Protein AF-A0A943MZY7-F1 (afdb_monomer_lite)

Structure (mmCIF, N/CA/C/O backbone):
data_AF-A0A943MZY7-F1
#
_entry.id   AF-A0A943MZY7-F1
#
loop_
_atom_site.group_PDB
_atom_site.id
_atom_site.type_symbol
_atom_site.label_atom_id
_atom_site.label_alt_id
_atom_site.label_comp_id
_atom_site.label_asym_id
_atom_site.label_entity_id
_atom_site.label_seq_id
_atom_site.pdbx_PDB_ins_code
_atom_site.Cartn_x
_atom_site.Cartn_y
_atom_site.Cartn_z
_atom_site.occupancy
_atom_site.B_iso_or_equiv
_atom_site.auth_seq_id
_atom_site.auth_comp_id
_atom_site.auth_asym_id
_atom_site.auth_atom_id
_atom_site.pdbx_PDB_model_num
ATOM 1 N N . MET A 1 1 ? 9.805 7.299 3.016 1.00 68.62 1 MET A N 1
ATOM 2 C CA . MET A 1 1 ? 9.596 6.395 1.864 1.00 68.62 1 MET A CA 1
ATOM 3 C C . MET A 1 1 ? 9.153 7.246 0.689 1.00 68.62 1 MET A C 1
ATOM 5 O O . MET A 1 1 ? 8.644 8.331 0.942 1.00 68.62 1 MET A O 1
ATOM 9 N N . LEU A 1 2 ? 9.383 6.794 -0.544 1.00 84.69 2 LEU A N 1
ATOM 10 C CA . LEU A 1 2 ? 8.813 7.448 -1.724 1.00 84.69 2 LEU A CA 1
ATOM 11 C C . LEU A 1 2 ? 7.283 7.395 -1.641 1.00 84.69 2 LEU A C 1
ATOM 13 O O . LEU A 1 2 ? 6.724 6.410 -1.158 1.00 84.69 2 LEU A O 1
ATOM 17 N N . SER A 1 3 ? 6.630 8.457 -2.091 1.00 91.62 3 SER A N 1
ATOM 18 C CA . SER A 1 3 ? 5.187 8.491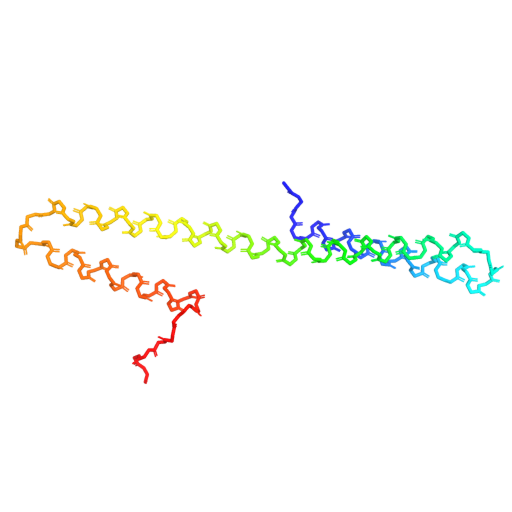 -2.304 1.00 91.62 3 SER A CA 1
ATOM 19 C C . SER A 1 3 ? 4.788 7.580 -3.466 1.00 91.62 3 SER A C 1
ATOM 21 O O . SER A 1 3 ? 5.599 7.268 -4.342 1.00 91.62 3 SER A O 1
ATOM 23 N N . LYS A 1 4 ? 3.510 7.193 -3.510 1.00 93.56 4 LYS A N 1
ATOM 24 C CA . LYS A 1 4 ? 2.942 6.445 -4.637 1.00 93.56 4 LYS A CA 1
ATOM 25 C C . LYS A 1 4 ? 3.230 7.122 -5.982 1.00 93.56 4 LYS A C 1
ATOM 27 O O . LYS A 1 4 ? 3.722 6.461 -6.887 1.00 93.56 4 LYS A O 1
ATOM 32 N N . ALA A 1 5 ? 3.024 8.436 -6.075 1.00 94.50 5 ALA A N 1
ATOM 33 C CA . ALA A 1 5 ? 3.275 9.197 -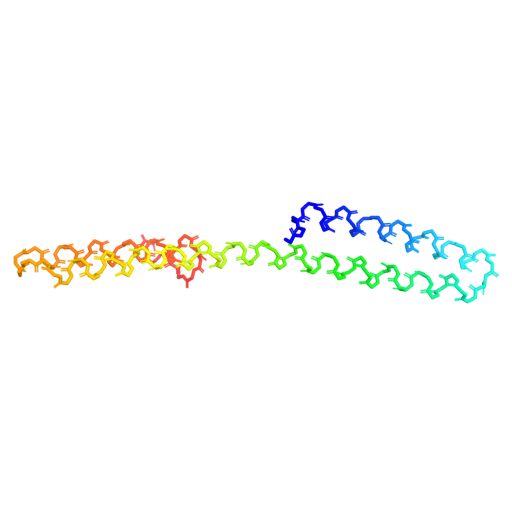7.299 1.00 94.50 5 ALA A CA 1
ATOM 34 C C . ALA A 1 5 ? 4.754 9.162 -7.726 1.00 94.50 5 ALA A C 1
ATOM 36 O O . ALA A 1 5 ? 5.062 9.042 -8.909 1.00 94.50 5 ALA A O 1
ATOM 37 N N . GLU A 1 6 ? 5.690 9.224 -6.773 1.00 95.75 6 GLU A N 1
ATOM 38 C CA . GLU A 1 6 ? 7.121 9.093 -7.075 1.00 95.75 6 GLU A CA 1
ATOM 39 C C . GLU A 1 6 ? 7.484 7.675 -7.548 1.00 95.75 6 GLU A C 1
ATOM 41 O O . GLU A 1 6 ? 8.320 7.523 -8.441 1.00 95.75 6 GLU A O 1
ATOM 46 N N . LEU A 1 7 ? 6.856 6.638 -6.983 1.00 96.25 7 LEU A N 1
ATOM 47 C CA . LEU A 1 7 ? 7.038 5.246 -7.413 1.00 96.25 7 LEU A CA 1
ATOM 48 C C . LEU A 1 7 ? 6.458 5.003 -8.814 1.00 96.25 7 LEU A C 1
ATOM 50 O O . LEU A 1 7 ? 7.108 4.361 -9.637 1.00 96.25 7 LEU A O 1
ATOM 54 N N . GLU A 1 8 ? 5.286 5.559 -9.115 1.00 96.69 8 GLU A N 1
ATOM 55 C CA . GLU A 1 8 ? 4.666 5.502 -10.445 1.00 96.69 8 GLU A CA 1
ATOM 56 C C . GLU A 1 8 ? 5.533 6.212 -11.494 1.00 96.69 8 GLU A C 1
ATOM 58 O O . GLU A 1 8 ? 5.853 5.622 -12.526 1.00 96.69 8 GLU A O 1
ATOM 63 N N . ALA A 1 9 ? 6.038 7.411 -11.188 1.00 97.88 9 ALA A N 1
ATOM 64 C CA . ALA A 1 9 ? 6.946 8.136 -12.078 1.00 97.88 9 ALA A CA 1
ATOM 65 C C . ALA A 1 9 ? 8.257 7.366 -12.343 1.00 97.88 9 ALA A C 1
ATOM 67 O O . ALA A 1 9 ? 8.794 7.377 -13.456 1.00 97.88 9 ALA A O 1
ATOM 68 N N . LEU A 1 10 ? 8.794 6.671 -11.333 1.00 97.69 10 LEU A N 1
ATOM 69 C CA . LEU A 1 10 ? 9.949 5.791 -11.520 1.00 97.69 10 LEU A CA 1
ATOM 70 C C . LEU A 1 10 ? 9.606 4.574 -12.382 1.00 97.69 10 LEU A C 1
ATOM 72 O O . LEU A 1 10 ? 10.425 4.197 -13.224 1.00 97.69 10 LEU A O 1
ATOM 76 N N . ALA A 1 11 ? 8.426 3.980 -12.203 1.00 98.00 11 ALA A N 1
ATOM 77 C CA . ALA A 1 11 ? 7.975 2.863 -13.022 1.00 98.00 11 ALA A CA 1
ATOM 78 C C . ALA A 1 11 ? 7.899 3.251 -14.505 1.00 98.00 11 ALA A C 1
ATOM 80 O O . ALA A 1 11 ? 8.492 2.568 -15.338 1.00 98.00 11 ALA A O 1
ATOM 81 N N . GLU A 1 12 ? 7.269 4.385 -14.823 1.00 98.19 12 GLU A N 1
ATOM 82 C CA . GLU A 1 12 ? 7.173 4.916 -16.191 1.00 98.19 12 GLU A CA 1
ATOM 83 C C . GLU A 1 12 ? 8.555 5.176 -16.803 1.00 98.19 12 GLU A C 1
ATOM 85 O O . GLU A 1 12 ? 8.837 4.811 -17.948 1.00 98.19 12 GLU A O 1
ATOM 90 N N . LYS A 1 13 ? 9.472 5.757 -16.020 1.00 98.31 13 LYS A N 1
ATOM 91 C CA . LYS A 1 13 ? 10.849 5.999 -16.464 1.00 98.31 13 LYS A CA 1
ATOM 92 C C . LYS A 1 13 ? 11.570 4.700 -16.833 1.00 98.31 13 LYS A C 1
ATOM 94 O O . LYS A 1 13 ? 12.295 4.662 -17.832 1.00 98.31 13 LYS A O 1
ATOM 99 N N . TYR A 1 14 ? 11.422 3.653 -16.023 1.00 98.50 14 TYR A N 1
ATOM 100 C CA . TYR A 1 14 ? 12.056 2.363 -16.291 1.00 98.50 14 TYR A CA 1
ATOM 101 C C . TYR A 1 14 ? 11.368 1.596 -17.423 1.00 98.50 14 TYR A C 1
ATOM 103 O O . TYR A 1 14 ? 12.062 0.959 -18.208 1.00 98.50 14 TYR A O 1
ATOM 111 N N . GLU A 1 15 ? 10.059 1.741 -17.602 1.00 98.31 15 GLU A N 1
ATOM 112 C CA . GLU A 1 15 ? 9.331 1.198 -18.753 1.00 98.31 15 GLU A CA 1
ATOM 113 C C . GLU A 1 15 ? 9.778 1.840 -20.076 1.00 98.31 15 GLU A C 1
ATOM 115 O O . GLU A 1 15 ? 10.062 1.140 -21.055 1.00 98.31 15 GLU A O 1
ATOM 120 N N . ALA A 1 16 ? 9.955 3.165 -20.100 1.00 98.38 16 ALA A N 1
ATOM 121 C CA . ALA A 1 16 ? 10.518 3.863 -21.256 1.00 98.38 16 ALA A CA 1
ATOM 122 C C . ALA A 1 16 ? 11.953 3.393 -21.556 1.00 98.38 16 ALA A C 1
ATOM 124 O O . ALA A 1 16 ? 12.332 3.195 -22.716 1.00 98.38 16 ALA A O 1
ATOM 125 N N . LYS A 1 17 ? 12.755 3.158 -20.508 1.00 98.31 17 LYS A N 1
ATOM 126 C CA . LYS A 1 17 ? 14.102 2.592 -20.643 1.00 98.31 17 LYS A CA 1
ATOM 127 C C . LYS A 1 17 ? 14.066 1.163 -21.195 1.00 98.31 17 LYS A C 1
ATOM 129 O O . LYS A 1 17 ? 14.840 0.860 -22.103 1.00 98.31 17 LYS A O 1
ATOM 134 N N . ALA A 1 18 ? 13.171 0.318 -20.688 1.00 98.38 18 ALA A N 1
ATOM 135 C CA . ALA A 1 18 ? 12.983 -1.052 -21.149 1.00 98.38 18 ALA A CA 1
ATOM 136 C C . ALA A 1 18 ? 12.588 -1.080 -22.629 1.00 98.38 18 ALA A C 1
ATOM 138 O O . ALA A 1 18 ? 13.185 -1.825 -23.403 1.00 98.38 18 ALA A O 1
ATOM 139 N N . SER A 1 19 ? 11.659 -0.214 -23.038 1.00 98.31 19 SER A N 1
ATOM 140 C CA . SER A 1 19 ? 11.207 -0.087 -24.429 1.00 98.31 19 SER A CA 1
ATOM 141 C C . SER A 1 19 ? 12.347 0.320 -25.363 1.00 98.31 19 SER A C 1
ATOM 143 O O . SER A 1 19 ? 12.552 -0.287 -26.413 1.00 98.31 19 SER A O 1
ATOM 145 N N . ARG A 1 20 ? 13.157 1.309 -24.960 1.00 98.31 20 ARG A N 1
ATOM 146 C CA . ARG A 1 20 ? 14.324 1.740 -25.744 1.00 98.31 20 ARG A CA 1
ATOM 147 C C . ARG A 1 20 ? 15.378 0.641 -25.863 1.00 98.31 20 ARG A C 1
ATOM 149 O O . ARG A 1 20 ? 15.929 0.442 -26.941 1.00 98.31 20 ARG A O 1
ATOM 156 N N . ALA A 1 21 ? 15.664 -0.065 -24.771 1.00 98.19 21 ALA A N 1
ATOM 157 C CA . ALA A 1 21 ? 16.609 -1.175 -24.780 1.00 98.19 21 ALA A CA 1
ATOM 158 C C . ALA A 1 21 ? 16.115 -2.330 -25.666 1.00 98.19 21 ALA A C 1
ATOM 160 O O . ALA A 1 21 ? 16.901 -2.890 -26.425 1.00 98.19 21 ALA A O 1
ATOM 161 N N . TYR A 1 22 ? 14.812 -2.621 -25.652 1.00 98.19 22 TYR A N 1
ATOM 162 C CA . TYR A 1 22 ? 14.214 -3.613 -26.540 1.00 98.19 22 TYR A CA 1
ATOM 163 C C . TYR A 1 22 ? 14.384 -3.236 -28.015 1.00 98.19 22 TYR A C 1
ATOM 165 O O . TYR A 1 22 ? 14.871 -4.054 -28.790 1.00 98.19 22 TYR A O 1
ATOM 173 N N . MET A 1 23 ? 14.084 -1.990 -28.400 1.00 98.31 23 MET A N 1
ATOM 174 C CA . MET A 1 23 ? 14.304 -1.523 -29.778 1.00 98.31 23 MET A CA 1
ATOM 175 C C . MET A 1 23 ? 15.775 -1.645 -30.194 1.00 98.31 23 MET A C 1
ATOM 177 O O . MET A 1 23 ? 16.066 -2.225 -31.236 1.00 98.31 23 MET A O 1
ATOM 181 N N . ASN A 1 24 ? 16.713 -1.209 -29.345 1.00 98.19 24 ASN A N 1
ATOM 182 C CA . ASN A 1 24 ? 18.144 -1.352 -29.630 1.00 98.19 24 ASN A CA 1
ATOM 183 C C . ASN A 1 24 ? 18.554 -2.824 -29.810 1.00 98.19 24 ASN A C 1
ATOM 185 O O . ASN A 1 24 ? 19.418 -3.136 -30.630 1.00 98.19 24 ASN A O 1
ATOM 189 N N . TYR A 1 25 ? 17.967 -3.739 -29.032 1.00 98.06 25 TYR A N 1
ATOM 190 C CA . TYR A 1 25 ? 18.206 -5.171 -29.192 1.00 98.06 25 TYR A CA 1
ATOM 191 C C . TYR A 1 25 ? 17.655 -5.691 -30.523 1.00 98.06 25 TYR A C 1
ATOM 193 O O . TYR A 1 25 ? 18.374 -6.400 -31.220 1.00 98.06 25 TYR A O 1
ATOM 201 N N . GLN A 1 26 ? 16.437 -5.298 -30.907 1.00 98.19 26 GLN A N 1
ATOM 202 C CA . GLN A 1 26 ? 15.837 -5.672 -32.194 1.00 98.19 26 GLN A CA 1
ATOM 203 C C . GLN A 1 26 ? 16.668 -5.172 -33.385 1.00 98.19 26 GLN A C 1
ATOM 205 O O . GLN A 1 26 ? 16.826 -5.888 -34.369 1.00 98.19 26 GLN A O 1
ATOM 210 N N . GLU A 1 27 ? 17.241 -3.970 -33.286 1.00 97.75 27 GLU A N 1
ATOM 211 C CA . GLU A 1 27 ? 18.055 -3.375 -34.353 1.00 97.75 27 GLU A CA 1
ATOM 212 C C . GLU A 1 27 ? 19.462 -3.980 -34.457 1.00 97.75 27 GLU A C 1
ATOM 214 O O . GLU A 1 27 ? 19.994 -4.132 -35.555 1.00 97.75 27 GLU A O 1
ATOM 219 N N . THR A 1 28 ? 20.094 -4.298 -33.323 1.00 97.38 28 THR A N 1
ATOM 220 C CA . THR A 1 28 ? 21.530 -4.640 -33.288 1.00 97.38 28 THR A CA 1
ATOM 221 C C . THR A 1 28 ? 21.823 -6.102 -32.969 1.00 97.38 28 THR A C 1
ATOM 223 O O . THR A 1 28 ? 22.941 -6.565 -33.186 1.00 97.38 28 THR A O 1
ATOM 226 N N . GLY A 1 29 ? 20.869 -6.822 -32.378 1.00 97.06 29 GLY A N 1
ATOM 227 C CA . GLY A 1 29 ? 21.064 -8.165 -31.829 1.00 97.06 29 GLY A CA 1
ATOM 228 C C . GLY A 1 29 ? 22.031 -8.237 -30.639 1.00 97.06 29 GLY A C 1
ATOM 229 O O . GLY A 1 29 ? 22.336 -9.335 -30.172 1.00 97.06 29 GLY A O 1
ATOM 230 N N . ILE A 1 30 ? 22.539 -7.105 -30.126 1.00 98.12 30 ILE A N 1
ATOM 231 C CA . ILE A 1 30 ? 23.562 -7.095 -29.071 1.00 98.12 30 ILE A CA 1
ATOM 232 C C . ILE A 1 30 ? 22.942 -7.550 -27.735 1.00 98.12 30 ILE A C 1
ATOM 234 O O . ILE A 1 30 ? 22.100 -6.836 -27.182 1.00 98.12 30 ILE A O 1
ATOM 238 N N . PRO A 1 31 ? 23.413 -8.656 -27.118 1.00 97.12 31 PRO A N 1
ATOM 239 C CA . PRO A 1 31 ? 22.797 -9.230 -25.911 1.00 97.12 31 PRO A CA 1
ATOM 240 C C . PRO A 1 31 ? 22.757 -8.301 -24.690 1.00 97.12 31 PRO A C 1
ATOM 242 O O . PRO A 1 31 ? 21.949 -8.478 -23.780 1.00 97.12 31 PRO A O 1
ATOM 245 N N . ARG A 1 32 ? 23.636 -7.292 -24.645 1.00 97.56 32 ARG A N 1
ATOM 246 C CA . ARG A 1 32 ? 23.634 -6.282 -23.579 1.00 97.56 32 ARG A CA 1
ATOM 247 C C . ARG A 1 32 ? 22.306 -5.523 -23.515 1.00 97.56 32 ARG A C 1
ATOM 249 O O . ARG A 1 32 ? 21.864 -5.217 -22.411 1.00 97.56 32 ARG A O 1
ATOM 256 N N . TY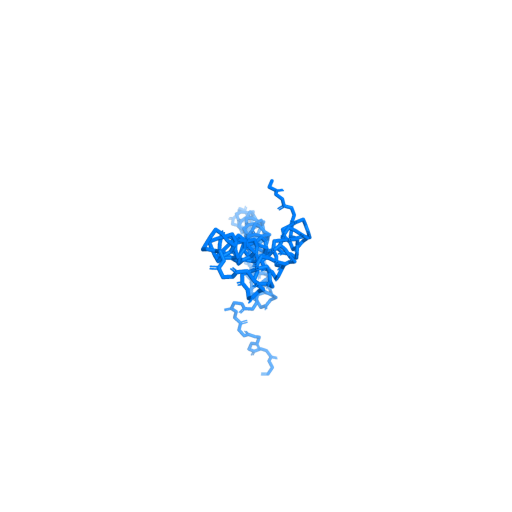R A 1 33 ? 21.691 -5.230 -24.659 1.00 97.81 33 TYR A N 1
ATOM 257 C CA . TYR A 1 33 ? 20.426 -4.500 -24.706 1.00 97.81 33 TYR A CA 1
ATOM 258 C C . TYR A 1 33 ? 19.243 -5.353 -24.243 1.00 97.81 33 TYR A C 1
ATOM 260 O O . TYR A 1 33 ? 18.396 -4.843 -23.522 1.00 97.81 33 TYR A O 1
ATOM 268 N N . ASP A 1 34 ? 19.231 -6.655 -24.543 1.00 97.62 34 ASP A N 1
ATOM 269 C CA . ASP A 1 34 ? 18.240 -7.588 -23.984 1.00 97.62 34 ASP A CA 1
ATOM 270 C C . ASP A 1 34 ? 18.353 -7.672 -22.451 1.00 97.62 34 ASP A C 1
ATOM 272 O O . ASP A 1 34 ? 17.355 -7.561 -21.739 1.00 97.62 34 ASP A O 1
ATOM 276 N N . ARG A 1 35 ? 19.577 -7.741 -21.909 1.00 97.94 35 ARG A N 1
ATOM 277 C CA . ARG A 1 35 ? 19.778 -7.677 -20.451 1.00 97.94 35 ARG A CA 1
ATOM 278 C C . ARG A 1 35 ? 19.300 -6.349 -19.858 1.00 97.94 35 ARG A C 1
ATOM 280 O O . ARG A 1 35 ? 18.703 -6.334 -18.786 1.00 97.94 35 ARG A O 1
ATOM 287 N N . GLU A 1 36 ? 19.589 -5.231 -20.520 1.00 98.06 36 GLU A N 1
ATOM 288 C CA . GLU A 1 36 ? 19.148 -3.910 -20.064 1.00 98.06 36 GLU A CA 1
ATOM 289 C C . GLU A 1 36 ? 17.622 -3.767 -20.096 1.00 98.06 36 GLU A C 1
ATOM 291 O O . GLU A 1 36 ? 17.060 -3.188 -19.167 1.00 98.06 36 GLU A O 1
ATOM 296 N N . HIS A 1 37 ? 16.970 -4.329 -21.116 1.00 97.94 37 HIS A N 1
ATOM 297 C CA . HIS A 1 37 ? 15.518 -4.396 -21.230 1.00 97.94 37 HIS A CA 1
ATOM 298 C C . HIS A 1 37 ? 14.903 -5.131 -20.034 1.00 97.94 37 HIS A C 1
ATOM 300 O O . HIS A 1 37 ? 14.131 -4.518 -19.300 1.00 97.94 37 HIS A O 1
ATOM 306 N N . ARG A 1 38 ? 15.332 -6.373 -19.770 1.00 98.00 38 ARG A N 1
ATOM 307 C CA . ARG A 1 38 ? 14.812 -7.188 -18.654 1.00 98.00 38 ARG A CA 1
ATOM 308 C C . ARG A 1 38 ? 15.027 -6.523 -17.300 1.00 98.00 38 ARG A C 1
ATOM 310 O O . ARG A 1 38 ? 14.098 -6.396 -16.517 1.00 98.00 38 ARG A O 1
ATOM 317 N N . ASN A 1 39 ? 16.230 -6.001 -17.053 1.00 98.31 39 ASN A N 1
ATOM 318 C CA . ASN A 1 39 ? 16.524 -5.312 -15.796 1.00 98.31 39 ASN A CA 1
ATOM 319 C C . ASN A 1 39 ? 15.639 -4.071 -15.589 1.00 98.31 39 ASN A C 1
ATOM 321 O O . ASN A 1 39 ? 15.266 -3.752 -14.462 1.00 98.31 39 ASN A O 1
ATOM 325 N N . ALA A 1 40 ? 15.361 -3.320 -16.656 1.00 98.25 40 ALA A N 1
ATOM 326 C CA . ALA A 1 40 ? 14.501 -2.147 -16.575 1.00 98.25 40 ALA A CA 1
ATOM 327 C C . ALA A 1 40 ? 13.026 -2.542 -16.393 1.00 98.25 40 ALA A C 1
ATOM 329 O O . ALA A 1 40 ? 12.324 -1.894 -15.622 1.00 98.25 40 ALA A O 1
ATOM 330 N N . GLU A 1 41 ? 12.579 -3.622 -17.028 1.00 98.19 41 GLU A N 1
ATOM 331 C CA . GLU A 1 41 ? 11.238 -4.181 -16.841 1.00 98.19 41 GLU A CA 1
ATOM 332 C C . GLU A 1 41 ? 11.018 -4.672 -15.400 1.00 98.19 41 GLU A C 1
ATOM 334 O O . GLU A 1 41 ? 10.031 -4.292 -14.767 1.00 98.19 41 GLU A O 1
ATOM 339 N N . ASP A 1 42 ? 11.982 -5.406 -14.836 1.00 98.38 42 ASP A N 1
ATOM 340 C CA . ASP A 1 42 ? 11.953 -5.864 -13.441 1.00 98.38 42 ASP A CA 1
ATOM 341 C C . ASP A 1 42 ? 11.845 -4.686 -12.464 1.00 98.38 42 ASP A C 1
ATOM 343 O O . ASP A 1 42 ? 11.046 -4.707 -11.524 1.00 98.38 42 ASP A O 1
ATOM 347 N N . LEU A 1 43 ? 12.620 -3.622 -12.700 1.00 98.06 43 LEU A N 1
ATOM 348 C CA . LEU A 1 43 ? 12.561 -2.410 -11.884 1.00 98.06 43 LEU A CA 1
ATOM 349 C C . LEU A 1 43 ? 11.216 -1.695 -12.024 1.00 98.06 43 LEU A C 1
ATOM 351 O O . LEU A 1 43 ? 10.653 -1.282 -11.011 1.00 98.06 43 LEU A O 1
ATOM 355 N N . ALA A 1 44 ? 10.675 -1.567 -13.237 1.00 98.19 44 ALA A N 1
ATOM 356 C CA . ALA A 1 44 ? 9.360 -0.964 -13.444 1.00 98.19 44 ALA A CA 1
ATOM 357 C C . ALA A 1 44 ? 8.263 -1.751 -12.706 1.00 98.19 44 ALA A C 1
ATOM 359 O O . ALA A 1 44 ? 7.443 -1.163 -11.998 1.00 98.19 44 ALA A O 1
ATOM 360 N N . SER A 1 45 ? 8.300 -3.082 -12.802 1.00 97.94 45 SER A N 1
ATOM 361 C CA . SER A 1 45 ? 7.388 -3.984 -12.095 1.00 97.94 45 SER A CA 1
ATOM 362 C C . SER A 1 45 ? 7.497 -3.832 -10.573 1.00 97.94 45 SER A C 1
ATOM 364 O O . SER A 1 45 ? 6.489 -3.629 -9.890 1.00 97.94 45 SER A O 1
ATOM 366 N N . ALA A 1 46 ? 8.720 -3.826 -10.034 1.00 97.50 46 ALA A N 1
ATOM 367 C CA . ALA A 1 46 ? 8.965 -3.636 -8.605 1.00 97.50 46 ALA A CA 1
ATOM 368 C C . ALA A 1 46 ? 8.427 -2.295 -8.085 1.00 97.50 46 ALA A C 1
ATOM 370 O O . ALA A 1 46 ? 7.821 -2.251 -7.013 1.00 97.50 46 ALA A O 1
ATOM 371 N N . MET A 1 47 ? 8.595 -1.211 -8.848 1.00 97.06 47 MET A N 1
ATOM 372 C CA . MET A 1 47 ? 8.080 0.106 -8.465 1.00 97.06 47 MET A CA 1
ATOM 373 C C . MET A 1 47 ? 6.547 0.145 -8.465 1.00 97.06 47 MET A C 1
ATOM 375 O O . MET A 1 47 ? 5.966 0.693 -7.532 1.00 97.06 47 MET A O 1
ATOM 379 N N . ARG A 1 48 ? 5.878 -0.496 -9.434 1.00 95.81 48 ARG A N 1
ATOM 380 C CA . ARG A 1 48 ? 4.406 -0.621 -9.436 1.00 95.81 48 ARG A CA 1
ATOM 381 C C . ARG A 1 48 ? 3.896 -1.429 -8.246 1.00 95.81 48 ARG A C 1
ATOM 383 O O . ARG A 1 48 ? 2.930 -1.024 -7.605 1.00 95.81 48 ARG A O 1
ATOM 390 N N . MET A 1 49 ? 4.561 -2.537 -7.915 1.00 95.56 49 MET A N 1
ATOM 391 C CA . MET A 1 49 ? 4.217 -3.333 -6.732 1.00 95.56 49 MET A CA 1
ATOM 392 C C . MET A 1 49 ? 4.385 -2.522 -5.442 1.00 95.56 49 MET A C 1
ATOM 394 O O . MET A 1 49 ? 3.508 -2.546 -4.580 1.00 95.56 49 MET A O 1
ATOM 398 N N . ALA A 1 50 ? 5.469 -1.753 -5.326 1.00 95.06 50 ALA A N 1
ATOM 399 C CA . ALA A 1 50 ? 5.680 -0.860 -4.191 1.00 95.06 50 ALA A CA 1
ATOM 400 C C . ALA A 1 50 ? 4.627 0.261 -4.125 1.00 95.06 50 ALA A C 1
ATOM 402 O O . ALA A 1 50 ? 4.150 0.585 -3.038 1.00 95.06 50 ALA A O 1
ATOM 403 N N . ALA A 1 51 ? 4.238 0.830 -5.269 1.00 93.94 51 ALA A N 1
ATOM 404 C CA . ALA A 1 51 ? 3.203 1.859 -5.357 1.00 93.94 51 ALA A CA 1
ATOM 405 C C . ALA A 1 51 ? 1.847 1.331 -4.864 1.00 93.94 51 ALA A C 1
ATOM 407 O O . ALA A 1 51 ? 1.200 1.980 -4.043 1.00 93.94 51 ALA A O 1
ATOM 408 N N . ALA A 1 52 ? 1.461 0.127 -5.296 1.00 91.06 52 ALA A N 1
ATOM 409 C CA . ALA A 1 52 ? 0.252 -0.545 -4.824 1.00 91.06 52 ALA A CA 1
ATOM 410 C C . ALA A 1 52 ? 0.306 -0.816 -3.309 1.00 91.06 52 ALA A C 1
ATOM 412 O O . ALA A 1 52 ? -0.620 -0.468 -2.578 1.00 91.06 52 ALA A O 1
ATOM 413 N N . ALA A 1 53 ? 1.432 -1.341 -2.819 1.00 92.88 53 ALA A N 1
ATOM 414 C CA . ALA A 1 53 ? 1.623 -1.608 -1.396 1.00 92.88 53 ALA A CA 1
ATOM 415 C C . ALA A 1 53 ? 1.612 -0.333 -0.532 1.00 92.88 53 ALA A C 1
ATOM 417 O O . ALA A 1 53 ? 1.232 -0.388 0.637 1.00 92.88 53 ALA A O 1
ATOM 418 N N . SER A 1 54 ? 2.018 0.820 -1.077 1.00 90.50 54 SER A N 1
ATOM 419 C CA . SER A 1 54 ? 2.007 2.100 -0.358 1.00 90.50 54 SER A CA 1
ATOM 420 C C . SER A 1 54 ? 0.591 2.535 0.029 1.00 90.50 54 SER A C 1
ATOM 422 O O . SER A 1 54 ? 0.390 3.061 1.129 1.00 90.50 54 SER A O 1
ATOM 424 N N . ASP A 1 55 ? -0.390 2.318 -0.847 1.00 84.50 55 ASP A N 1
ATOM 425 C CA . ASP A 1 55 ? -1.791 2.633 -0.552 1.00 84.50 55 ASP A CA 1
ATOM 426 C C . ASP A 1 55 ? -2.349 1.692 0.515 1.00 84.50 55 ASP A C 1
ATOM 428 O O . ASP A 1 55 ? -2.941 2.150 1.495 1.00 84.50 55 ASP A O 1
ATOM 432 N N . ASP A 1 56 ? -2.100 0.390 0.372 1.00 87.88 56 ASP A N 1
ATOM 433 C CA . ASP A 1 56 ? -2.546 -0.616 1.339 1.00 87.88 56 ASP A CA 1
ATOM 434 C C . ASP A 1 56 ? -1.920 -0.392 2.717 1.00 87.88 56 ASP A C 1
ATOM 436 O O . ASP A 1 56 ? -2.600 -0.468 3.742 1.00 87.88 56 ASP A O 1
ATOM 440 N N . TYR A 1 57 ? -0.637 -0.027 2.761 1.00 88.44 57 TYR A N 1
ATOM 441 C CA . TYR A 1 57 ? 0.034 0.330 4.004 1.00 88.44 57 TYR A CA 1
ATOM 442 C C . TYR A 1 57 ? -0.566 1.591 4.636 1.00 88.44 57 TYR A C 1
ATOM 444 O O . TYR A 1 57 ? -0.788 1.628 5.847 1.00 88.44 57 TYR A O 1
ATOM 452 N N . SER A 1 58 ? -0.878 2.612 3.833 1.00 86.88 58 SER A N 1
ATOM 453 C CA . SER A 1 58 ? -1.522 3.837 4.324 1.00 86.88 58 SER A CA 1
ATOM 454 C C . SER A 1 58 ? -2.907 3.549 4.909 1.00 86.88 58 SER A C 1
ATOM 456 O O . SER A 1 58 ? -3.223 4.022 6.004 1.00 86.88 58 SER A O 1
ATOM 458 N N . ARG A 1 59 ? -3.707 2.709 4.239 1.00 88.25 59 ARG A N 1
ATOM 459 C CA . ARG A 1 59 ? -4.990 2.219 4.768 1.00 88.25 59 ARG A CA 1
ATOM 460 C C . ARG A 1 59 ? -4.805 1.459 6.076 1.00 88.25 59 ARG A C 1
ATOM 462 O O . ARG A 1 59 ? -5.485 1.763 7.051 1.00 88.25 59 ARG A O 1
ATOM 469 N N . LEU A 1 60 ? -3.839 0.542 6.144 1.00 90.94 60 LEU A N 1
ATOM 470 C CA . LEU A 1 60 ? -3.547 -0.219 7.359 1.00 90.94 60 LEU A CA 1
ATOM 471 C C . LEU A 1 60 ? -3.161 0.690 8.534 1.00 90.94 60 LEU A C 1
ATOM 473 O O . LEU A 1 60 ? -3.610 0.469 9.659 1.00 90.94 60 LEU A O 1
ATOM 477 N N . VAL A 1 61 ? -2.332 1.711 8.301 1.00 92.56 61 VAL A N 1
ATOM 478 C CA . VAL A 1 61 ? -1.956 2.685 9.337 1.00 92.56 61 VAL A CA 1
ATOM 479 C C . VAL A 1 61 ? -3.187 3.440 9.841 1.00 92.56 61 VAL A C 1
ATOM 481 O O . VAL A 1 61 ? -3.383 3.532 11.054 1.00 92.56 61 VAL A O 1
ATOM 484 N N . ASN A 1 62 ? -4.042 3.918 8.935 1.00 91.31 62 ASN A N 1
ATOM 485 C CA . ASN A 1 62 ? -5.277 4.611 9.302 1.00 91.31 62 ASN A CA 1
ATOM 486 C C . ASN A 1 62 ? -6.225 3.703 10.094 1.00 91.31 62 ASN A C 1
ATOM 488 O O . ASN A 1 62 ? -6.705 4.102 11.155 1.00 91.31 62 ASN A O 1
ATOM 492 N N . LEU A 1 63 ? -6.417 2.459 9.650 1.00 93.56 63 LEU A N 1
ATOM 493 C CA . LEU A 1 63 ? -7.228 1.467 10.351 1.00 93.56 63 LEU A CA 1
ATOM 494 C C . LEU A 1 63 ? -6.700 1.212 11.769 1.00 93.56 63 LEU A C 1
ATOM 496 O O . LEU A 1 63 ? -7.470 1.214 12.729 1.00 93.56 63 LEU A O 1
ATOM 500 N N . ARG A 1 64 ? -5.380 1.050 11.931 1.00 95.38 64 ARG A N 1
ATOM 501 C CA . ARG A 1 64 ? -4.749 0.877 13.251 1.00 95.38 64 ARG A CA 1
ATOM 502 C C . ARG A 1 64 ? -5.001 2.074 14.166 1.00 95.38 64 ARG A C 1
ATOM 504 O O . ARG A 1 64 ? -5.277 1.871 15.347 1.00 95.38 64 ARG A O 1
ATOM 511 N N . CYS A 1 65 ? -4.931 3.295 13.637 1.00 95.44 65 CYS A N 1
ATOM 512 C CA . CYS A 1 65 ? -5.273 4.505 14.384 1.00 95.44 65 CYS A CA 1
ATOM 513 C C . CYS A 1 65 ? -6.749 4.509 14.810 1.00 95.44 65 CYS A C 1
ATOM 515 O O . CYS A 1 65 ? -7.033 4.714 15.990 1.00 95.44 65 CYS A O 1
ATOM 517 N N . SER A 1 66 ? -7.680 4.228 13.895 1.00 95.19 66 SER A N 1
ATOM 518 C CA . SER A 1 66 ? -9.121 4.177 14.186 1.00 95.19 66 SER A CA 1
ATOM 519 C C . SER A 1 66 ? -9.464 3.125 15.244 1.00 95.19 66 SER A C 1
ATOM 521 O O . SER A 1 66 ? -10.170 3.419 16.208 1.00 95.19 66 SER A O 1
ATOM 523 N N . VAL A 1 67 ? -8.896 1.920 15.135 1.00 95.31 67 VAL A N 1
ATOM 524 C CA . VAL A 1 67 ? -9.068 0.854 16.136 1.00 95.31 67 VAL A CA 1
ATOM 525 C C . VAL A 1 67 ? -8.504 1.275 17.494 1.00 95.31 67 VAL A C 1
ATOM 527 O O . VAL A 1 67 ? -9.152 1.051 18.515 1.00 95.31 67 VAL A O 1
ATOM 530 N N . ALA A 1 68 ? -7.334 1.919 17.533 1.00 97.19 68 ALA A N 1
ATOM 531 C CA . ALA A 1 68 ? -6.765 2.423 18.783 1.00 97.19 68 ALA A CA 1
ATOM 532 C C . ALA A 1 68 ? -7.662 3.487 19.444 1.00 97.19 68 ALA A C 1
ATOM 534 O O . ALA A 1 68 ? -7.820 3.480 20.667 1.00 97.19 68 ALA A O 1
ATOM 535 N N . MET A 1 69 ? -8.290 4.366 18.654 1.00 95.94 69 MET A N 1
ATOM 536 C CA . MET A 1 69 ? -9.256 5.343 19.168 1.00 95.94 69 MET A CA 1
ATOM 537 C C . MET A 1 69 ? -10.493 4.662 19.761 1.00 95.94 69 MET A C 1
ATOM 539 O O . MET A 1 69 ? -10.890 5.004 20.875 1.00 95.94 69 MET A O 1
ATOM 543 N N . GLU A 1 70 ? -11.089 3.686 19.070 1.00 95.44 70 GLU A N 1
ATOM 544 C CA . GLU A 1 70 ? -12.247 2.955 19.605 1.00 95.44 70 GLU A CA 1
ATOM 545 C C . GLU A 1 70 ? -11.882 2.123 20.841 1.00 95.44 70 GLU A C 1
ATOM 547 O O . GLU A 1 70 ? -12.636 2.113 21.811 1.00 95.44 70 GLU A O 1
ATOM 552 N N . ALA A 1 71 ? -10.694 1.514 20.882 1.00 96.56 71 ALA A N 1
ATOM 553 C CA . ALA A 1 71 ? -10.200 0.818 22.070 1.00 96.56 71 ALA A CA 1
ATOM 554 C C . ALA A 1 71 ? -10.022 1.771 23.266 1.00 96.56 71 ALA A C 1
ATOM 556 O O . ALA A 1 71 ? -10.378 1.428 24.394 1.00 96.56 71 ALA A O 1
ATOM 557 N N . SER A 1 72 ? -9.522 2.988 23.032 1.00 97.44 72 SER A N 1
ATOM 558 C CA . SER A 1 72 ? -9.425 4.019 24.072 1.00 97.44 72 SER A CA 1
ATOM 559 C C . SER A 1 72 ? -10.806 4.446 24.582 1.00 97.44 72 SER A C 1
ATOM 561 O O . SER A 1 72 ? -11.014 4.534 25.795 1.00 97.44 72 SER A O 1
ATOM 563 N N . LYS A 1 73 ? -11.785 4.628 23.684 1.00 96.06 73 LYS A N 1
ATOM 564 C CA . LYS A 1 73 ? -13.178 4.912 24.066 1.00 96.06 73 LYS A CA 1
ATOM 565 C C . LYS A 1 73 ? -13.805 3.749 24.838 1.00 96.06 73 LYS A C 1
ATOM 567 O O . LYS A 1 73 ? -14.495 3.997 25.820 1.00 96.06 73 LYS A O 1
ATOM 572 N N . ALA A 1 74 ? -13.528 2.503 24.452 1.00 96.50 74 ALA A N 1
ATOM 573 C CA . ALA A 1 74 ? -13.968 1.317 25.186 1.00 96.50 74 ALA A CA 1
ATOM 574 C C . ALA A 1 74 ? -13.412 1.318 26.617 1.00 96.50 74 ALA A C 1
ATOM 576 O O . ALA A 1 74 ? -14.159 1.138 27.574 1.00 96.50 74 ALA A O 1
ATOM 577 N N . GLN A 1 75 ? -12.113 1.591 26.784 1.00 97.38 75 GLN A N 1
ATOM 578 C CA . GLN A 1 75 ? -11.492 1.700 28.109 1.00 97.38 75 GLN A CA 1
ATOM 579 C C . GLN A 1 75 ? -12.121 2.807 28.960 1.00 97.38 75 GLN A C 1
ATOM 581 O O . GLN A 1 75 ? -12.300 2.618 30.163 1.00 97.38 75 GLN A O 1
ATOM 586 N N . ALA A 1 76 ? -12.454 3.952 28.356 1.00 96.50 76 ALA A N 1
ATOM 587 C CA . ALA A 1 76 ? -13.159 5.029 29.043 1.00 96.50 76 ALA A CA 1
ATOM 588 C C . ALA A 1 76 ? -14.569 4.588 29.467 1.00 96.50 76 ALA A C 1
ATOM 590 O O . ALA A 1 76 ? -14.912 4.704 30.639 1.00 96.50 76 ALA A O 1
ATOM 591 N N . ALA A 1 77 ? -15.332 3.983 28.555 1.00 96.19 77 ALA A N 1
ATOM 592 C CA . ALA A 1 77 ? -16.669 3.463 28.826 1.00 96.19 77 ALA A CA 1
ATOM 593 C C . ALA A 1 77 ? -16.672 2.407 29.946 1.00 96.19 77 ALA A C 1
ATOM 595 O O . ALA A 1 77 ? -17.537 2.440 30.815 1.00 96.19 77 ALA A O 1
ATOM 596 N N . MET A 1 78 ? -15.671 1.523 30.009 1.00 94.25 78 MET A N 1
ATOM 597 C CA . MET A 1 78 ? -15.531 0.544 31.100 1.00 94.25 78 MET A CA 1
ATOM 598 C C . MET A 1 78 ? -15.338 1.184 32.483 1.00 94.25 78 MET A C 1
ATOM 600 O O . MET A 1 78 ? -15.642 0.549 33.493 1.00 94.25 78 MET A O 1
ATOM 604 N N . ARG A 1 79 ? -14.824 2.417 32.542 1.00 95.94 79 ARG A N 1
ATOM 605 C CA . ARG A 1 79 ? -14.622 3.176 33.786 1.00 95.94 79 ARG A CA 1
ATOM 606 C C . ARG A 1 79 ? -15.830 4.025 34.169 1.00 95.94 79 ARG A C 1
ATOM 608 O O . ARG A 1 79 ? -15.834 4.581 35.264 1.00 95.94 79 ARG A O 1
ATOM 615 N N . GLU A 1 80 ? -16.834 4.122 33.301 1.00 95.88 80 GLU A N 1
ATOM 616 C CA . GLU A 1 80 ? -18.061 4.842 33.616 1.00 95.88 80 GLU A CA 1
ATOM 617 C C . GLU A 1 80 ? -18.826 4.159 34.768 1.00 95.88 80 GLU A C 1
ATOM 619 O O . GLU A 1 80 ? -18.744 2.928 34.951 1.00 95.88 80 GLU A O 1
ATOM 624 N N . PRO A 1 81 ? -19.598 4.944 35.538 1.00 95.62 81 PRO A N 1
ATOM 625 C CA . PRO A 1 81 ? -20.593 4.438 36.476 1.00 95.62 81 PRO A CA 1
ATOM 626 C C . PRO A 1 81 ? -21.550 3.425 35.828 1.00 95.62 81 PRO A C 1
ATOM 628 O O . PRO A 1 81 ? -21.811 3.488 34.625 1.00 95.62 81 PRO A O 1
ATOM 631 N N . GLU A 1 82 ? -22.071 2.473 36.608 1.00 91.50 82 GLU A N 1
ATOM 632 C CA . GLU A 1 82 ? -22.899 1.370 36.084 1.00 91.50 82 GLU A CA 1
ATOM 633 C C . GLU A 1 82 ? -24.131 1.844 35.303 1.00 91.50 82 GL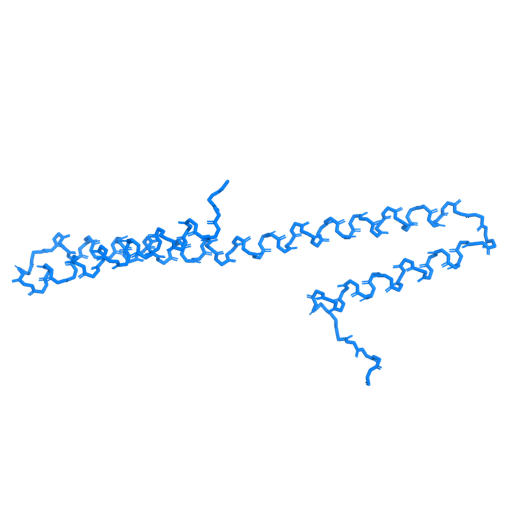U A C 1
ATOM 635 O O . GLU A 1 82 ? -24.468 1.243 34.284 1.00 91.50 82 GLU A O 1
ATOM 640 N N . ASP A 1 83 ? -24.743 2.953 35.721 1.00 93.25 83 ASP A N 1
ATOM 641 C CA . ASP A 1 83 ? -25.906 3.569 35.076 1.00 93.25 83 ASP A CA 1
ATOM 642 C C . ASP A 1 83 ? -25.606 4.119 33.672 1.00 93.25 83 ASP A C 1
ATOM 644 O O . ASP A 1 83 ? -26.513 4.210 32.849 1.00 93.25 83 ASP A O 1
ATOM 648 N N . LYS A 1 84 ? -24.339 4.436 33.368 1.00 93.44 84 LYS A N 1
ATOM 649 C CA . LYS A 1 84 ? -23.902 5.005 32.076 1.00 93.44 84 LYS A CA 1
ATOM 650 C C . LYS A 1 84 ? -23.049 4.060 31.241 1.00 93.44 84 LYS A C 1
ATOM 652 O O . LYS A 1 84 ? -22.917 4.241 30.031 1.00 93.44 84 LYS A O 1
ATOM 657 N N . ARG A 1 85 ? -22.471 3.036 31.870 1.00 93.50 85 ARG A N 1
ATOM 658 C CA . ARG A 1 85 ? -21.543 2.094 31.236 1.00 93.50 85 ARG A CA 1
ATOM 659 C C . ARG A 1 85 ? -22.161 1.375 30.042 1.00 93.50 85 ARG A C 1
ATOM 661 O O . ARG A 1 85 ? -21.488 1.233 29.026 1.00 93.50 85 ARG A O 1
ATOM 668 N N . MET A 1 86 ? -23.418 0.933 30.146 1.00 94.44 86 MET A N 1
ATOM 669 C CA . MET A 1 86 ? -24.084 0.242 29.034 1.00 94.44 86 MET A CA 1
ATOM 670 C C . MET A 1 86 ? -24.237 1.146 27.809 1.00 94.44 86 MET A C 1
ATOM 672 O O . MET A 1 86 ? -23.825 0.753 26.722 1.00 94.44 86 MET A O 1
ATOM 676 N N . GLU A 1 87 ? -24.753 2.364 27.987 1.00 94.88 87 GLU A N 1
ATOM 677 C CA . GLU A 1 87 ? -24.921 3.325 26.890 1.00 94.88 87 GLU A CA 1
ATOM 678 C C . GLU A 1 87 ? -23.567 3.704 26.267 1.00 94.88 87 GLU A C 1
ATOM 680 O O . GLU A 1 87 ? -23.406 3.715 25.041 1.00 94.88 87 GLU A O 1
ATOM 685 N N . ALA A 1 88 ? -22.558 3.950 27.109 1.00 94.88 88 ALA A N 1
ATOM 686 C CA . ALA A 1 88 ? -21.208 4.265 26.658 1.00 94.88 88 ALA A CA 1
ATOM 687 C C . ALA A 1 88 ? -20.593 3.116 25.838 1.00 94.88 88 ALA A C 1
ATOM 689 O O . ALA A 1 88 ? -20.013 3.362 24.778 1.00 94.88 88 ALA A O 1
ATOM 690 N N . MET A 1 89 ? -20.757 1.863 26.277 1.00 96.12 89 MET A N 1
ATOM 691 C CA . MET A 1 89 ? -20.280 0.690 25.537 1.00 96.12 89 MET A CA 1
ATOM 692 C C . MET A 1 89 ? -21.056 0.459 24.238 1.00 96.12 89 MET A C 1
ATOM 694 O O . MET A 1 89 ? -20.440 0.161 23.214 1.00 96.12 89 MET A O 1
ATOM 698 N N . GLU A 1 90 ? -22.378 0.640 24.232 1.00 96.12 90 GLU A N 1
ATOM 699 C CA . GLU A 1 90 ? -23.197 0.506 23.021 1.00 96.12 90 GLU A CA 1
ATOM 700 C C . GLU A 1 90 ? -22.751 1.495 21.935 1.00 96.12 90 GLU A C 1
ATOM 702 O O . GLU A 1 90 ? -22.637 1.134 20.761 1.00 96.12 90 GLU A O 1
ATOM 707 N N . LYS A 1 91 ? -22.419 2.732 22.323 1.00 95.88 91 LYS A N 1
ATOM 708 C CA . LYS A 1 91 ? -21.892 3.744 21.399 1.00 95.88 91 LYS A CA 1
ATOM 709 C C . LYS A 1 91 ? -20.568 3.314 20.763 1.00 95.88 91 LYS A C 1
ATOM 711 O O . LYS A 1 91 ? -20.393 3.484 19.558 1.00 95.88 91 LYS A O 1
ATOM 716 N N . VAL A 1 92 ? -19.655 2.737 21.546 1.00 96.69 92 VAL A N 1
ATOM 717 C CA . VAL A 1 92 ? -18.375 2.214 21.034 1.00 96.69 92 VAL A CA 1
ATOM 718 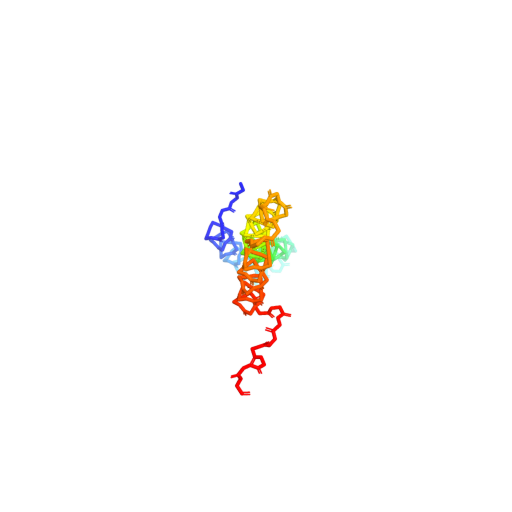C C . VAL A 1 92 ? -18.606 1.056 20.063 1.00 96.69 92 VAL A C 1
ATOM 720 O O . VAL A 1 92 ? -18.020 1.035 18.984 1.00 96.69 92 VAL A O 1
ATOM 723 N N . LEU A 1 93 ? -19.510 0.128 20.390 1.00 95.44 93 LEU A N 1
ATOM 724 C CA . LEU A 1 93 ? -19.842 -0.997 19.512 1.00 95.44 93 LEU A CA 1
ATOM 725 C C . LEU A 1 93 ? -20.447 -0.528 18.181 1.00 95.44 93 LEU A C 1
ATOM 727 O O . LEU A 1 93 ? -20.039 -1.002 17.122 1.00 95.44 93 LEU A O 1
ATOM 731 N N . LYS A 1 94 ? -21.361 0.452 18.207 1.00 95.12 94 LYS A N 1
ATOM 732 C CA . LYS A 1 94 ? -21.936 1.044 16.985 1.00 95.12 94 LYS A CA 1
ATOM 733 C C . LYS A 1 94 ? -20.869 1.701 16.109 1.00 95.12 94 LYS A C 1
ATOM 735 O O . LYS A 1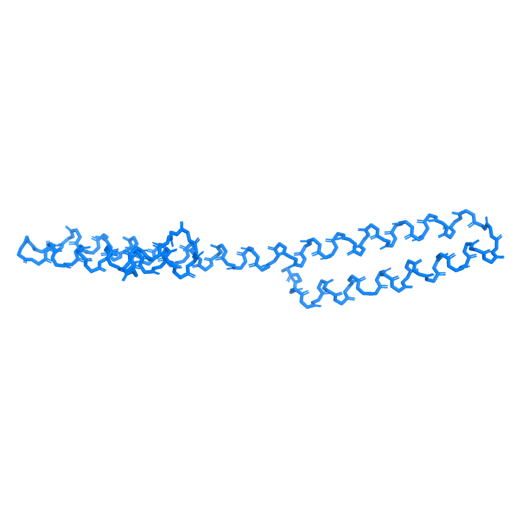 94 ? -20.895 1.525 14.888 1.00 95.12 94 LYS A O 1
ATOM 740 N N . ASN A 1 95 ? -19.924 2.422 16.713 1.00 94.94 95 ASN A N 1
ATOM 741 C CA . ASN A 1 95 ? -18.816 3.036 15.980 1.00 94.94 95 ASN A CA 1
ATOM 742 C C . ASN A 1 95 ? -17.898 1.979 15.360 1.00 94.94 95 ASN A C 1
ATOM 744 O O . ASN A 1 95 ? -17.530 2.113 14.198 1.00 94.94 95 ASN A O 1
ATOM 748 N N . LEU A 1 96 ? -17.568 0.919 16.104 1.00 94.69 96 LEU A N 1
ATOM 749 C CA . LEU A 1 96 ? -16.728 -0.173 15.616 1.00 94.69 96 LEU A CA 1
ATOM 750 C C . LEU A 1 96 ? -17.362 -0.889 14.418 1.00 94.69 96 LEU A C 1
ATOM 752 O O . LEU A 1 96 ? -16.682 -1.128 13.425 1.00 94.69 96 LEU A O 1
ATOM 756 N N . VAL A 1 97 ? -18.664 -1.188 14.483 1.00 94.25 97 VAL A N 1
ATOM 757 C CA . VAL A 1 97 ? -19.394 -1.779 13.349 1.00 94.25 97 VAL A CA 1
ATOM 758 C C . VAL A 1 97 ? -19.379 -0.831 12.152 1.00 94.25 97 VAL A C 1
ATOM 760 O O . VAL A 1 97 ? -19.091 -1.257 11.040 1.00 94.25 97 VAL A O 1
ATOM 763 N N . SER A 1 98 ? -19.623 0.463 12.373 1.00 93.38 98 SER A N 1
ATOM 764 C CA . SER A 1 98 ? -19.595 1.464 11.298 1.00 93.38 98 SER A CA 1
ATOM 765 C C . SER A 1 98 ? -18.210 1.569 10.651 1.00 93.38 98 SER A C 1
ATOM 767 O O . SER A 1 98 ? -18.111 1.626 9.430 1.00 93.38 98 SER A O 1
ATOM 769 N N . LEU A 1 99 ? -17.138 1.535 11.451 1.00 93.81 99 LEU A N 1
ATOM 770 C CA . LEU A 1 99 ? -15.759 1.472 10.965 1.00 93.81 99 LEU A CA 1
ATOM 771 C C . LEU A 1 99 ? -15.529 0.216 10.115 1.00 93.81 99 LEU A C 1
ATOM 773 O O . LEU A 1 99 ? -15.005 0.320 9.013 1.00 93.81 99 LEU A O 1
ATOM 777 N N . ALA A 1 100 ? -15.954 -0.954 10.595 1.00 92.38 100 ALA A N 1
ATOM 778 C CA . ALA A 1 100 ? -15.782 -2.210 9.872 1.00 92.38 100 ALA A CA 1
ATOM 779 C C . ALA A 1 100 ? -16.536 -2.230 8.528 1.00 92.38 100 ALA A C 1
ATOM 781 O O . ALA A 1 100 ? -16.006 -2.758 7.553 1.00 92.38 100 ALA A O 1
ATOM 782 N N . VAL A 1 101 ? -17.724 -1.619 8.453 1.00 93.25 101 VAL A N 1
ATOM 783 C CA . VAL A 1 101 ? -18.477 -1.452 7.197 1.00 93.25 101 VAL A CA 1
ATOM 784 C C . VAL A 1 101 ? -17.758 -0.492 6.243 1.00 93.25 101 VAL A C 1
ATOM 786 O O . VAL A 1 101 ? -17.572 -0.824 5.076 1.00 93.25 101 VAL A O 1
ATOM 789 N N . MET A 1 102 ? -17.312 0.679 6.722 1.00 90.75 102 MET A N 1
ATOM 790 C CA . MET A 1 102 ? -16.601 1.666 5.887 1.00 90.75 102 MET A CA 1
ATOM 791 C C . MET A 1 102 ? -15.305 1.108 5.288 1.00 90.75 102 MET A C 1
ATOM 793 O O . MET A 1 102 ? -14.948 1.446 4.163 1.00 90.75 102 MET A O 1
ATOM 797 N N . GLU A 1 103 ? -14.622 0.242 6.032 1.00 89.56 103 GLU A N 1
ATOM 798 C CA . GLU A 1 103 ? -13.383 -0.421 5.611 1.00 89.56 103 GLU A CA 1
ATOM 799 C C . GLU A 1 103 ? -13.647 -1.699 4.789 1.00 89.56 103 GLU A C 1
ATOM 801 O O . GLU A 1 103 ? -12.707 -2.374 4.373 1.00 89.56 103 GLU A O 1
ATOM 806 N N . GLY A 1 104 ? -14.917 -2.051 4.547 1.00 89.69 104 GLY A N 1
ATOM 807 C CA . GLY A 1 104 ? -15.315 -3.216 3.753 1.00 89.69 104 GLY A CA 1
ATOM 808 C C . GLY A 1 104 ? -15.019 -4.569 4.409 1.00 89.69 104 GLY A C 1
ATOM 809 O O . GLY A 1 104 ? -14.944 -5.581 3.715 1.00 89.69 104 GLY A O 1
ATOM 810 N N . LEU A 1 105 ? -14.827 -4.605 5.732 1.00 90.31 105 LEU A N 1
ATOM 811 C CA . LEU A 1 105 ? -14.517 -5.822 6.493 1.00 90.31 105 LEU A CA 1
ATOM 812 C C . LEU A 1 105 ? -15.764 -6.660 6.806 1.00 90.31 105 LEU A C 1
ATOM 814 O O . LEU A 1 105 ? -15.655 -7.867 7.018 1.00 90.31 105 LEU A O 1
ATOM 818 N N . VAL A 1 106 ? -16.933 -6.022 6.858 1.00 90.81 106 VAL A N 1
ATOM 819 C CA . VAL A 1 106 ? -18.239 -6.661 7.068 1.00 90.81 106 VAL A CA 1
ATOM 820 C C . VAL A 1 106 ? -19.288 -6.019 6.161 1.00 90.81 106 VAL A C 1
ATOM 822 O O . VAL A 1 106 ? -19.171 -4.842 5.814 1.00 90.81 106 VAL A O 1
ATOM 825 N N . SER A 1 107 ? -20.307 -6.788 5.775 1.00 83.00 107 SER A N 1
ATOM 826 C CA . SER A 1 107 ? -21.480 -6.274 5.066 1.00 83.00 107 SER A CA 1
ATOM 827 C C . SER A 1 107 ? -22.336 -5.402 5.980 1.00 83.00 107 SER A C 1
ATOM 829 O O . SER A 1 107 ? -22.410 -5.623 7.191 1.00 83.00 107 SER A O 1
ATOM 831 N N . ASP A 1 108 ? -22.994 -4.399 5.399 1.00 80.62 108 ASP A N 1
ATOM 832 C CA . ASP A 1 108 ? -24.052 -3.685 6.106 1.00 80.62 108 ASP A CA 1
ATOM 833 C C . ASP A 1 108 ? -25.331 -4.523 6.054 1.00 80.62 108 ASP A C 1
ATOM 835 O O . ASP A 1 108 ? -26.112 -4.433 5.110 1.00 80.62 108 ASP A O 1
ATOM 839 N N . ASP A 1 109 ? -25.543 -5.356 7.071 1.00 67.19 109 ASP A N 1
ATOM 840 C CA . ASP A 1 109 ? -26.740 -6.203 7.195 1.00 67.19 109 ASP A CA 1
ATOM 841 C C . ASP A 1 109 ? -28.013 -5.392 7.556 1.00 67.19 109 ASP A C 1
ATOM 843 O O . ASP A 1 109 ? -29.024 -5.956 7.973 1.00 67.19 109 ASP A O 1
ATOM 847 N N . ARG A 1 110 ? -27.979 -4.054 7.440 1.00 61.12 110 ARG A N 1
ATOM 848 C CA . ARG A 1 110 ? -29.125 -3.148 7.655 1.00 61.12 110 ARG A CA 1
ATOM 849 C C . ARG A 1 110 ? -29.893 -2.809 6.365 1.00 61.12 110 ARG A C 1
ATOM 851 O O . ARG A 1 110 ? -30.703 -1.879 6.397 1.00 61.12 110 ARG A O 1
ATOM 858 N N . ILE A 1 111 ? -29.649 -3.529 5.264 1.00 47.91 111 ILE A N 1
ATOM 859 C CA . ILE A 1 111 ? -30.374 -3.415 3.981 1.00 47.91 111 ILE A CA 1
ATOM 860 C C . ILE A 1 111 ? -31.279 -4.628 3.774 1.00 47.91 111 ILE A C 1
ATOM 862 O O . ILE A 1 111 ? -30.773 -5.765 3.891 1.00 47.91 111 ILE A O 1
#

Foldseek 3Di:
DDALVRLQVLLVVLQVQLVVLVVVCVVPVDVVSVVSNVVSNVSSVVSNVVSVVNVVVVLVVVLVVQVVVLVVQLVVLVPDDPVRSVVSNVVSVVSVVVSCVVSVVDPPPVD

pLDDT: mean 93.78, std 7.4, range [47.91, 98.5]

Radius of gyration: 25.02 Å; chains: 1; bounding box: 54×18×71 Å

Secondary structure (DSSP, 8-state):
---HHHHHHHHHHHHHHHHHHHHHHHHH--HHHHHHHHHHHHHHHHHHHHHHHHHHHHHHHHHHHHHHHHHHHHHHHHHS-HHHHHHHHHHHHHHHHHHHHHTTSS--TT-

Sequence (111 aa):
MLSKAELEALAEKYEAKASRAYMNYQETGIPRYDREHRNAEDLASAMRMAAAASDDYSRLVNLRCSVAMEASKAQAAMREPEDKRMEAMEKVLKNLVSLAVMEGLVSDDRI